Protein AF-A0A8T4KCG0-F1 (afdb_monomer_lite)

Foldseek 3Di:
DAKKAFPVDRVQIAGCPPRNAPDPQAGPPPRGGIDDDPCNPPVNVVVVVVVVVVVCPVVVVCVVVVNDDDFDPPDDPVVRVVVVVVVVVVVLVVCCVPPVDHSVVVVVVVVVVVVD

pLDDT: mean 88.38, std 8.53, range [57.12, 98.12]

Sequence (116 aa):
MGRLTCKLDSSHTFHPKTNPPEVEGKCNHDSGELYVRKDDDPKVVERRLNEYNAALPVVDFYAKQGRLLTVNGVAGIPDISTVLAYQVGFVLAEVERLHGRDPALIMDKMVQFYKS

Structure (mmCIF, N/CA/C/O backbone):
data_AF-A0A8T4KCG0-F1
#
_entry.id   AF-A0A8T4KCG0-F1
#
loop_
_atom_site.group_PDB
_atom_site.id
_atom_site.type_symbol
_atom_site.label_atom_id
_atom_site.label_alt_id
_atom_site.label_comp_id
_atom_site.label_asym_id
_atom_site.label_entity_id
_atom_site.label_seq_id
_atom_site.pdbx_PDB_ins_code
_atom_site.Cartn_x
_atom_site.Cartn_y
_atom_site.Cartn_z
_atom_site.occupancy
_atom_site.B_iso_or_equiv
_atom_site.auth_seq_id
_atom_site.auth_comp_id
_atom_site.auth_asym_id
_atom_site.auth_atom_id
_atom_site.pdbx_PDB_model_num
ATOM 1 N N . MET A 1 1 ? 2.507 -6.499 -15.509 1.00 64.75 1 MET A N 1
ATOM 2 C CA . MET A 1 1 ? 3.783 -5.803 -15.240 1.00 64.75 1 MET A CA 1
ATOM 3 C C . MET A 1 1 ? 3.598 -4.977 -13.983 1.00 64.75 1 MET A C 1
ATOM 5 O O . MET A 1 1 ? 2.590 -4.287 -13.910 1.00 64.75 1 MET A O 1
ATOM 9 N N . GLY A 1 2 ? 4.486 -5.145 -13.001 1.00 81.69 2 GLY A N 1
ATOM 10 C CA . GLY A 1 2 ? 4.398 -4.528 -11.674 1.00 81.69 2 GLY A CA 1
ATOM 11 C C . GLY A 1 2 ? 5.482 -3.473 -11.453 1.00 81.69 2 GLY A C 1
ATOM 12 O O . GLY A 1 2 ? 5.814 -2.720 -12.367 1.00 81.69 2 GLY A O 1
ATOM 13 N N . ARG A 1 3 ? 6.030 -3.421 -10.238 1.00 93.06 3 ARG A N 1
ATOM 14 C CA . ARG A 1 3 ? 7.090 -2.486 -9.849 1.00 93.06 3 ARG A CA 1
ATOM 15 C C . ARG A 1 3 ? 8.422 -2.821 -10.534 1.00 93.06 3 ARG A C 1
ATOM 17 O O . ARG A 1 3 ? 8.843 -3.974 -10.575 1.00 93.06 3 ARG A O 1
ATOM 24 N N . LEU A 1 4 ? 9.098 -1.783 -11.010 1.00 95.44 4 LEU A N 1
ATOM 25 C CA . LEU A 1 4 ? 10.506 -1.796 -11.394 1.00 95.44 4 LEU A CA 1
ATOM 26 C C . LEU A 1 4 ? 11.333 -1.203 -10.248 1.00 95.44 4 LEU A C 1
ATOM 28 O O . LEU A 1 4 ? 10.907 -0.246 -9.601 1.00 95.44 4 LEU A O 1
ATOM 32 N N . THR A 1 5 ? 12.509 -1.758 -9.987 1.00 96.62 5 THR A N 1
ATOM 33 C CA . THR A 1 5 ? 13.418 -1.331 -8.914 1.00 96.62 5 THR A CA 1
ATOM 34 C C . THR A 1 5 ? 14.804 -1.083 -9.497 1.00 96.62 5 THR A C 1
ATOM 36 O O . THR A 1 5 ? 15.256 -1.863 -10.335 1.00 96.62 5 THR A O 1
ATOM 39 N N . CYS A 1 6 ? 15.478 -0.009 -9.082 1.00 97.81 6 CYS A N 1
ATOM 40 C CA . CYS A 1 6 ? 16.865 0.223 -9.483 1.0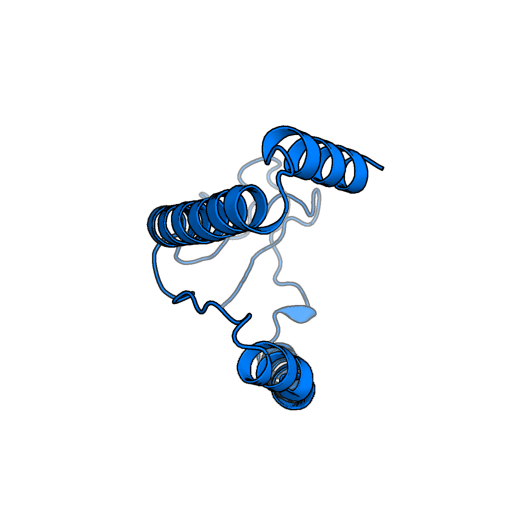0 97.81 6 CYS A CA 1
ATOM 41 C C . CYS A 1 6 ? 17.812 -0.768 -8.790 1.00 97.81 6 CYS A C 1
ATOM 43 O O . CYS A 1 6 ? 17.658 -1.081 -7.608 1.00 97.81 6 CYS A O 1
ATOM 45 N N . LYS A 1 7 ? 18.802 -1.282 -9.532 1.00 97.19 7 LYS A N 1
ATOM 46 C CA . LYS A 1 7 ? 19.852 -2.151 -8.977 1.00 97.19 7 LYS A CA 1
ATOM 47 C C . LYS A 1 7 ? 20.842 -1.418 -8.068 1.00 97.19 7 LYS A C 1
ATOM 49 O O . LYS A 1 7 ? 21.443 -2.074 -7.225 1.00 97.19 7 LYS A O 1
ATOM 54 N N . LEU A 1 8 ? 21.040 -0.112 -8.260 1.00 97.50 8 LEU A N 1
ATOM 55 C CA . LEU A 1 8 ? 22.002 0.682 -7.485 1.00 97.50 8 LEU A CA 1
ATOM 56 C C . LEU A 1 8 ? 21.395 1.192 -6.175 1.00 97.50 8 LEU A C 1
ATOM 58 O O . LEU A 1 8 ? 22.047 1.116 -5.138 1.00 97.50 8 LEU A O 1
ATOM 62 N N . ASP A 1 9 ? 20.137 1.634 -6.213 1.00 97.19 9 ASP A N 1
ATOM 63 C CA . ASP A 1 9 ? 19.390 2.065 -5.033 1.00 97.19 9 ASP A CA 1
ATOM 64 C C . ASP A 1 9 ? 17.953 1.528 -5.067 1.00 97.19 9 ASP A C 1
ATOM 66 O O . ASP A 1 9 ? 17.116 1.932 -5.875 1.00 97.19 9 ASP A O 1
ATOM 70 N N . SER A 1 10 ? 17.644 0.610 -4.151 1.00 94.81 10 SER A N 1
ATOM 71 C CA . SER A 1 10 ? 16.328 -0.035 -4.086 1.00 94.81 10 SER A CA 1
ATOM 72 C C . SER A 1 10 ? 15.173 0.890 -3.677 1.00 94.81 10 SER A C 1
ATOM 74 O O . SER A 1 10 ? 14.013 0.486 -3.802 1.00 94.81 10 SER A O 1
ATOM 76 N N . SER A 1 11 ? 15.462 2.106 -3.198 1.00 95.38 11 SER A N 1
ATOM 77 C CA . SER A 1 11 ? 14.447 3.124 -2.909 1.00 95.38 11 SER A CA 1
ATOM 78 C C . SER A 1 11 ? 13.881 3.754 -4.188 1.00 95.38 11 SER A C 1
ATOM 80 O O . SER A 1 11 ? 12.714 4.154 -4.216 1.00 95.38 11 SER A O 1
ATOM 82 N N . HIS A 1 12 ? 14.653 3.759 -5.281 1.00 96.69 12 HIS A N 1
ATOM 83 C CA . HIS A 1 12 ? 14.198 4.216 -6.589 1.00 96.69 12 HIS A CA 1
ATOM 84 C C . HIS A 1 12 ? 13.305 3.149 -7.232 1.00 96.69 12 HIS A C 1
ATOM 86 O O . HIS A 1 12 ? 13.767 2.090 -7.677 1.00 96.69 12 HIS A O 1
ATOM 92 N N . THR A 1 13 ? 12.002 3.431 -7.291 1.00 96.12 13 THR A N 1
ATOM 93 C CA . THR A 1 13 ? 11.004 2.512 -7.842 1.00 96.12 13 THR A CA 1
ATOM 94 C C . THR A 1 13 ? 10.118 3.188 -8.878 1.00 96.12 13 THR A C 1
ATOM 96 O O . THR A 1 13 ? 9.771 4.361 -8.771 1.00 96.12 13 THR A O 1
ATOM 99 N N . PHE A 1 14 ? 9.743 2.415 -9.891 1.00 95.62 14 PHE A N 1
ATOM 100 C CA . PHE A 1 14 ? 8.970 2.880 -11.037 1.00 95.62 14 PHE A CA 1
ATOM 101 C C . PHE A 1 14 ? 7.822 1.912 -11.307 1.00 95.62 14 PHE A C 1
ATOM 103 O O . PHE A 1 14 ? 7.851 0.748 -10.898 1.00 95.62 14 PHE A O 1
ATOM 110 N N . HIS A 1 15 ? 6.806 2.380 -12.022 1.00 93.00 15 HIS A N 1
ATOM 111 C CA . HIS A 1 15 ? 5.719 1.541 -12.505 1.00 93.00 15 HIS A CA 1
ATOM 112 C C . HIS A 1 15 ? 5.467 1.847 -13.984 1.00 93.00 15 HIS A C 1
ATOM 114 O O . HIS A 1 15 ? 5.176 2.999 -14.301 1.00 93.00 15 HIS A O 1
ATOM 120 N N . PRO A 1 16 ? 5.483 0.851 -14.891 1.00 91.06 16 PRO A N 1
ATOM 121 C CA . PRO A 1 16 ? 5.441 1.087 -16.338 1.00 91.06 16 PRO A CA 1
ATOM 122 C C . PRO A 1 16 ? 4.268 1.932 -16.852 1.00 91.06 16 PRO A C 1
ATOM 124 O O . PRO A 1 16 ? 4.346 2.461 -17.952 1.00 91.06 16 PRO A O 1
ATOM 127 N N . LYS A 1 17 ? 3.167 2.038 -16.093 1.00 89.75 17 LYS A N 1
ATOM 128 C CA . LYS A 1 17 ? 1.980 2.815 -16.490 1.00 89.75 17 LYS A CA 1
ATOM 129 C C . LYS A 1 17 ? 1.777 4.112 -15.713 1.00 89.75 17 LYS A C 1
ATOM 131 O O . LYS A 1 17 ? 1.266 5.069 -16.272 1.00 89.75 17 LYS A O 1
ATOM 136 N N . THR A 1 18 ? 2.084 4.116 -14.419 1.00 89.00 18 THR A N 1
ATOM 137 C CA . THR A 1 18 ? 1.692 5.211 -13.508 1.00 89.00 18 THR A CA 1
ATOM 138 C C . THR A 1 18 ? 2.875 6.055 -13.058 1.00 89.00 18 THR A C 1
ATOM 140 O O . THR A 1 18 ? 2.673 7.172 -12.603 1.00 89.00 18 THR A O 1
ATOM 143 N N . ASN A 1 19 ? 4.093 5.529 -13.182 1.00 92.06 19 ASN A N 1
ATOM 144 C CA . ASN A 1 19 ? 5.338 6.238 -12.918 1.00 92.06 19 ASN A CA 1
ATOM 145 C C . ASN A 1 19 ? 6.454 5.628 -13.791 1.00 92.06 19 ASN A C 1
ATOM 147 O O . ASN A 1 19 ? 7.316 4.921 -13.259 1.00 92.06 19 ASN A O 1
ATOM 151 N N . PRO A 1 20 ? 6.362 5.736 -15.131 1.00 95.12 20 PRO A N 1
ATOM 152 C CA . PRO A 1 20 ? 7.329 5.112 -16.027 1.00 95.12 20 PRO A CA 1
ATOM 153 C C . PRO A 1 20 ? 8.704 5.793 -15.916 1.00 95.12 20 PRO A C 1
ATOM 155 O O . PRO A 1 20 ? 8.767 6.991 -15.639 1.00 95.12 20 PRO A O 1
ATOM 158 N N . PRO A 1 21 ? 9.808 5.060 -16.147 1.00 96.62 21 PRO A N 1
ATOM 159 C CA . PRO A 1 21 ? 11.106 5.699 -16.321 1.00 96.62 21 PRO A CA 1
ATOM 160 C C . PRO A 1 21 ? 11.115 6.551 -17.599 1.00 96.62 21 PRO A C 1
ATOM 162 O O . PRO A 1 21 ? 10.388 6.262 -18.550 1.00 96.62 21 PRO A O 1
ATOM 165 N N . GLU A 1 22 ? 11.960 7.579 -17.634 1.00 97.00 22 GLU A N 1
ATOM 166 C CA . GLU A 1 22 ? 12.131 8.435 -18.818 1.00 97.00 22 GLU A CA 1
ATOM 167 C C . GLU A 1 22 ? 12.811 7.678 -19.963 1.00 97.00 22 GLU A C 1
ATOM 169 O O . GLU A 1 22 ? 12.474 7.863 -21.132 1.00 97.00 22 GLU A O 1
ATOM 174 N N . VAL A 1 23 ? 13.746 6.790 -19.615 1.00 96.75 23 VAL A N 1
ATOM 175 C CA . VAL A 1 23 ? 14.442 5.904 -20.547 1.00 96.75 23 VAL A CA 1
ATOM 176 C C . VAL A 1 23 ? 14.166 4.459 -20.152 1.00 96.75 23 VAL A C 1
ATOM 178 O O . VAL A 1 23 ? 14.349 4.065 -18.998 1.00 96.75 23 VAL A O 1
ATOM 181 N N . GLU A 1 24 ? 13.731 3.647 -21.115 1.00 95.06 24 GLU A N 1
ATOM 182 C CA . GLU A 1 24 ? 13.388 2.248 -20.868 1.00 95.06 24 GLU A CA 1
ATOM 183 C C . GLU A 1 24 ? 14.560 1.487 -20.224 1.00 95.06 24 GLU A C 1
ATOM 185 O O . GLU A 1 24 ? 15.699 1.522 -20.691 1.00 95.06 24 GLU A O 1
ATOM 190 N N . GLY A 1 25 ? 14.276 0.815 -19.105 1.00 95.50 25 GLY A N 1
ATOM 191 C CA . GLY A 1 25 ? 15.264 0.031 -18.363 1.00 95.50 25 GLY A CA 1
ATOM 192 C C . GLY A 1 25 ? 16.285 0.844 -17.556 1.00 95.50 25 GLY A C 1
ATOM 193 O O . GLY A 1 25 ? 17.198 0.239 -16.988 1.00 95.50 25 GLY A O 1
ATOM 194 N N . LYS A 1 26 ? 16.152 2.175 -17.469 1.00 97.75 26 LYS A N 1
ATOM 195 C CA . LYS A 1 26 ? 17.105 3.056 -16.776 1.00 97.75 26 LYS A CA 1
ATOM 196 C C . LYS A 1 26 ? 16.452 3.858 -15.660 1.00 97.75 26 LYS A C 1
ATOM 198 O O . LYS A 1 26 ? 15.375 4.418 -15.822 1.00 97.75 26 LYS A 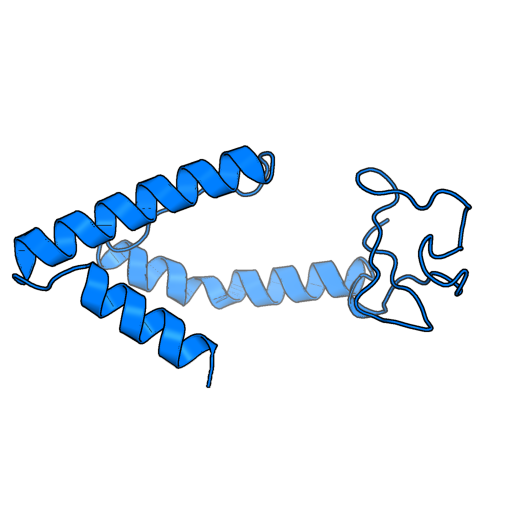O 1
ATOM 203 N N . CYS A 1 27 ? 17.121 3.911 -14.513 1.00 97.75 27 CYS A N 1
ATOM 204 C CA . CYS A 1 27 ? 16.710 4.753 -13.402 1.00 97.75 27 CYS A CA 1
ATOM 205 C C . CYS A 1 27 ? 16.932 6.233 -13.738 1.00 97.75 27 CYS A C 1
ATOM 207 O O . CYS A 1 27 ? 18.034 6.621 -14.124 1.00 97.75 27 CYS A O 1
ATOM 209 N N . ASN A 1 28 ? 15.915 7.064 -13.506 1.00 98.00 28 ASN A N 1
ATOM 210 C CA . ASN A 1 28 ? 15.992 8.509 -13.740 1.00 98.00 28 ASN A CA 1
ATOM 211 C C . ASN A 1 28 ? 16.983 9.229 -12.797 1.00 98.00 28 ASN A C 1
ATOM 213 O O . ASN A 1 28 ? 17.373 10.356 -13.077 1.00 98.00 28 ASN A O 1
ATOM 217 N N . HIS A 1 29 ? 17.388 8.605 -11.683 1.00 97.38 29 HIS A N 1
ATOM 218 C CA . HIS A 1 29 ? 18.252 9.228 -10.670 1.00 97.38 29 HIS A CA 1
ATOM 219 C C . HIS A 1 29 ? 19.740 8.916 -10.863 1.00 97.38 29 HIS A C 1
ATOM 221 O O . HIS A 1 29 ? 20.585 9.789 -10.691 1.00 97.38 29 HIS A O 1
ATOM 227 N N . ASP A 1 30 ? 20.064 7.666 -11.197 1.00 97.25 30 ASP A N 1
ATOM 228 C CA . ASP A 1 30 ? 21.439 7.148 -11.184 1.00 97.25 30 ASP A CA 1
ATOM 229 C C . ASP A 1 30 ? 21.822 6.410 -12.483 1.00 97.25 30 ASP A C 1
ATOM 231 O O . ASP A 1 30 ? 22.932 5.895 -12.604 1.00 97.25 30 ASP A O 1
ATOM 235 N N . SER A 1 31 ? 20.920 6.359 -13.476 1.00 97.00 31 SER A N 1
ATOM 236 C CA . SER A 1 31 ? 21.086 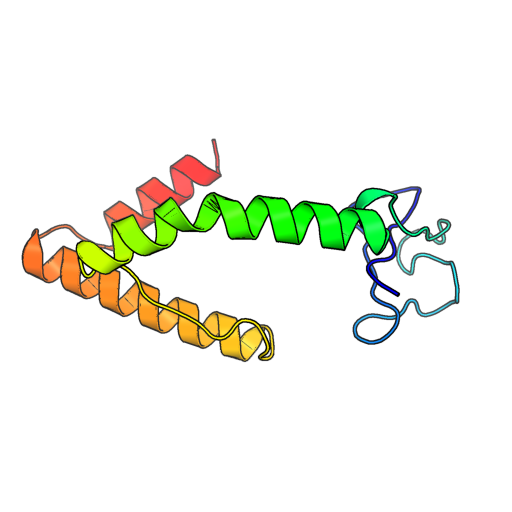5.610 -14.737 1.00 97.00 31 SER A CA 1
ATOM 237 C C . SER A 1 31 ? 21.341 4.101 -14.568 1.00 97.00 31 SER A C 1
ATOM 239 O O . SER A 1 31 ? 21.684 3.406 -15.535 1.00 97.00 31 SER A O 1
ATOM 241 N N . GLY A 1 32 ? 21.150 3.573 -13.359 1.00 97.25 32 GLY A N 1
ATOM 242 C CA . GLY A 1 32 ? 21.225 2.161 -13.035 1.00 97.25 32 GLY A CA 1
ATOM 243 C C . GLY A 1 32 ? 20.166 1.349 -13.771 1.00 97.25 32 GLY A C 1
ATOM 244 O O . GLY A 1 32 ? 19.136 1.861 -14.215 1.00 97.25 32 GLY A O 1
ATOM 245 N N . GLU A 1 33 ? 20.437 0.056 -13.932 1.00 98.12 33 GLU A N 1
ATOM 246 C CA . GLU A 1 33 ? 19.500 -0.869 -14.567 1.00 98.12 33 GLU A CA 1
ATOM 247 C C . GLU A 1 33 ? 18.264 -1.074 -13.683 1.00 98.12 33 GLU A C 1
ATOM 249 O O . GLU A 1 33 ? 18.376 -1.307 -12.474 1.00 98.12 33 GLU A O 1
ATOM 254 N N . LEU A 1 34 ? 17.086 -1.017 -14.303 1.00 97.50 34 LEU A N 1
ATOM 255 C CA . LEU A 1 34 ? 15.823 -1.355 -13.662 1.00 97.50 34 LEU A CA 1
ATOM 256 C C . LEU A 1 34 ? 15.500 -2.837 -13.851 1.00 97.50 34 LEU A C 1
ATOM 258 O O . LEU A 1 34 ? 15.615 -3.375 -14.949 1.00 97.50 34 LEU A O 1
ATOM 262 N N . TYR A 1 35 ? 15.035 -3.485 -12.787 1.00 94.94 35 TYR A N 1
ATOM 263 C CA . TYR A 1 35 ? 14.608 -4.883 -12.819 1.00 94.94 35 TYR A CA 1
ATOM 264 C C . TYR A 1 35 ? 13.284 -5.079 -12.074 1.00 94.94 35 TYR A C 1
ATOM 266 O O . TYR A 1 35 ? 12.910 -4.279 -11.216 1.00 94.94 35 TYR A O 1
ATOM 274 N N . VAL A 1 36 ? 12.570 -6.159 -12.397 1.00 92.06 36 VAL A N 1
ATOM 275 C CA . VAL A 1 36 ? 11.394 -6.604 -11.635 1.00 92.06 36 VAL A CA 1
ATOM 276 C C . VAL A 1 36 ? 11.871 -7.523 -10.518 1.00 92.06 36 VAL A C 1
ATOM 278 O O . VAL A 1 36 ? 12.616 -8.475 -10.766 1.00 92.06 36 VAL A O 1
ATOM 281 N N . ARG A 1 37 ? 11.454 -7.256 -9.281 1.00 90.38 37 ARG A N 1
ATOM 282 C CA . ARG A 1 37 ? 11.826 -8.108 -8.150 1.00 90.38 37 ARG A CA 1
ATOM 283 C C . ARG A 1 37 ? 11.084 -9.443 -8.201 1.00 90.38 37 ARG A C 1
ATOM 285 O O . ARG A 1 37 ? 9.956 -9.534 -8.675 1.00 90.38 37 ARG A O 1
ATOM 292 N N . LYS A 1 38 ? 11.701 -10.491 -7.648 1.00 89.00 38 LYS A N 1
ATOM 293 C CA . LYS A 1 38 ? 11.133 -11.851 -7.627 1.00 89.00 38 LYS A CA 1
ATOM 294 C C . LYS A 1 38 ? 9.778 -11.931 -6.907 1.00 89.00 38 LYS A C 1
ATOM 296 O O . LYS A 1 38 ? 8.959 -12.774 -7.254 1.00 89.00 38 LYS A O 1
ATOM 301 N N . ASP A 1 39 ? 9.547 -11.090 -5.900 1.00 86.75 39 ASP A N 1
ATOM 302 C CA . ASP A 1 39 ? 8.284 -11.033 -5.154 1.00 86.75 39 ASP A CA 1
ATOM 303 C C . ASP A 1 39 ? 7.128 -10.386 -5.929 1.00 86.75 39 ASP A C 1
ATOM 305 O O . ASP A 1 39 ? 5.979 -10.552 -5.523 1.00 86.75 39 ASP A O 1
ATOM 309 N N . ASP A 1 40 ? 7.423 -9.723 -7.050 1.00 87.19 40 ASP A N 1
ATOM 310 C CA . ASP A 1 40 ? 6.445 -9.126 -7.963 1.00 87.19 40 ASP A CA 1
ATOM 311 C C . ASP A 1 40 ? 6.056 -10.089 -9.120 1.00 87.19 40 ASP A C 1
ATOM 313 O O . ASP A 1 40 ? 5.319 -9.706 -10.034 1.00 87.19 40 ASP A O 1
ATOM 317 N N . ASP A 1 41 ? 6.524 -11.349 -9.097 1.00 87.31 41 ASP A N 1
ATOM 318 C CA . ASP A 1 41 ? 6.089 -12.405 -10.026 1.00 87.31 41 ASP A CA 1
ATOM 319 C C . ASP A 1 41 ? 4.602 -12.752 -9.800 1.00 87.31 41 ASP A C 1
ATOM 321 O O . ASP A 1 41 ? 4.206 -12.985 -8.653 1.00 87.31 41 ASP A O 1
ATOM 325 N N . PRO A 1 42 ? 3.767 -12.856 -10.854 1.00 87.94 42 PRO A N 1
ATOM 326 C CA . PRO A 1 42 ? 2.333 -13.113 -10.712 1.00 87.94 42 PRO A CA 1
ATOM 327 C C . PRO A 1 42 ? 1.979 -14.338 -9.861 1.00 87.94 42 PRO A C 1
ATOM 329 O O . PRO A 1 42 ? 1.040 -14.268 -9.071 1.00 87.94 42 PRO A O 1
ATOM 332 N N . LYS A 1 43 ? 2.742 -15.436 -9.960 1.00 90.00 43 LYS A N 1
ATOM 333 C CA . LYS A 1 43 ? 2.499 -16.648 -9.158 1.00 90.00 43 LY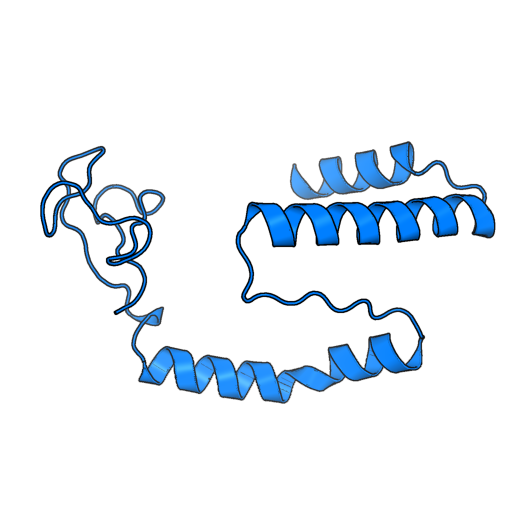S A CA 1
ATOM 334 C C . LYS A 1 43 ? 2.822 -16.413 -7.686 1.00 90.00 43 LYS A C 1
ATOM 336 O O . LYS A 1 43 ? 2.168 -16.968 -6.804 1.00 90.00 43 LYS A O 1
ATOM 341 N N . VAL A 1 44 ? 3.844 -15.601 -7.407 1.00 89.88 44 VAL A N 1
ATOM 342 C CA . VAL A 1 44 ? 4.203 -15.218 -6.036 1.00 89.88 44 VAL A CA 1
ATOM 343 C C . VAL A 1 44 ? 3.153 -14.273 -5.458 1.00 89.88 44 VAL A C 1
ATOM 345 O O . VAL A 1 44 ? 2.750 -14.463 -4.311 1.00 89.88 44 VAL A O 1
ATOM 348 N N . VAL A 1 45 ? 2.671 -13.310 -6.246 1.00 90.00 45 VAL A N 1
ATOM 349 C CA . VAL A 1 45 ? 1.584 -12.400 -5.857 1.00 90.00 45 VAL A CA 1
ATOM 350 C C . VAL A 1 45 ? 0.310 -13.182 -5.542 1.00 90.00 45 VAL A C 1
ATOM 352 O O . VAL A 1 45 ? -0.256 -13.002 -4.469 1.00 90.00 45 VAL A O 1
ATOM 355 N N . GLU A 1 46 ? -0.102 -14.098 -6.418 1.00 91.62 46 GLU A N 1
ATOM 356 C CA . GLU A 1 46 ? -1.283 -14.944 -6.212 1.00 91.62 46 GLU A CA 1
ATOM 357 C C . GLU A 1 46 ? -1.173 -15.778 -4.930 1.00 91.62 46 GLU A C 1
ATOM 359 O O . GLU A 1 46 ? -2.082 -15.767 -4.100 1.00 91.62 46 GLU A O 1
ATOM 364 N N . ARG A 1 47 ? -0.027 -16.439 -4.708 1.00 92.19 47 ARG A N 1
ATOM 365 C CA . ARG A 1 47 ? 0.206 -17.199 -3.472 1.00 92.19 47 ARG A CA 1
ATOM 366 C C . ARG A 1 47 ? 0.084 -16.311 -2.231 1.00 92.19 47 ARG A C 1
ATOM 368 O O . ARG A 1 47 ? -0.597 -16.692 -1.285 1.00 92.19 47 ARG A O 1
ATOM 375 N N . ARG A 1 48 ? 0.700 -15.122 -2.243 1.00 91.19 48 ARG A N 1
ATOM 376 C CA . ARG A 1 48 ? 0.632 -14.173 -1.118 1.00 91.19 48 ARG A CA 1
ATOM 377 C C . ARG A 1 48 ? -0.786 -13.654 -0.880 1.00 91.19 48 ARG A C 1
ATOM 379 O O . ARG A 1 48 ? -1.158 -13.464 0.272 1.00 91.19 48 ARG A O 1
ATOM 386 N N . LEU A 1 49 ? -1.574 -13.437 -1.934 1.00 90.12 49 LEU A N 1
ATOM 387 C CA . LEU A 1 49 ? -2.981 -13.044 -1.809 1.00 90.12 49 LEU A CA 1
ATOM 388 C C . LEU A 1 49 ? -3.821 -14.159 -1.180 1.00 90.12 49 LEU A C 1
ATOM 390 O O . LEU A 1 49 ? -4.641 -13.879 -0.312 1.00 90.12 49 LEU A O 1
ATOM 394 N N . ASN A 1 50 ? -3.581 -15.417 -1.551 1.00 89.75 50 ASN A N 1
ATOM 395 C CA . ASN A 1 50 ? -4.258 -16.560 -0.937 1.00 89.75 50 ASN A CA 1
ATOM 396 C C . ASN A 1 50 ? -3.908 -16.698 0.554 1.00 89.75 50 ASN A C 1
ATOM 398 O O . ASN A 1 50 ? -4.802 -16.874 1.380 1.00 89.75 50 ASN A O 1
ATOM 402 N N . GLU A 1 51 ? -2.629 -16.552 0.912 1.00 88.06 51 GLU A N 1
ATOM 403 C CA . GLU A 1 51 ? -2.172 -16.534 2.311 1.00 88.06 51 GLU A CA 1
ATOM 404 C C . GLU A 1 51 ? -2.781 -15.358 3.098 1.00 88.06 51 GLU A C 1
ATOM 406 O O . GLU A 1 51 ? -3.260 -15.544 4.215 1.00 88.06 51 GLU A O 1
ATOM 411 N N . TYR A 1 52 ? -2.823 -14.159 2.508 1.00 84.62 52 TYR A N 1
ATOM 412 C CA . TYR A 1 52 ? -3.446 -12.979 3.116 1.00 84.62 52 TYR A CA 1
ATOM 413 C C . TYR A 1 52 ? -4.955 -13.162 3.332 1.00 84.62 52 TYR A C 1
ATOM 415 O O . TYR A 1 52 ? -5.463 -12.850 4.407 1.00 84.62 52 TYR A O 1
ATOM 423 N N . ASN A 1 53 ? -5.672 -13.719 2.352 1.00 82.75 53 ASN A N 1
ATOM 424 C CA . ASN A 1 53 ? -7.107 -13.988 2.466 1.00 82.75 53 ASN A CA 1
ATOM 425 C C . ASN A 1 53 ? -7.414 -15.031 3.552 1.00 82.75 53 ASN A C 1
ATOM 427 O O . ASN A 1 53 ? -8.438 -14.941 4.225 1.00 82.75 53 ASN A O 1
ATOM 431 N N . ALA A 1 54 ? -6.513 -15.986 3.789 1.00 73.94 54 ALA A N 1
ATOM 432 C CA . ALA A 1 54 ? -6.627 -16.904 4.921 1.00 73.94 54 ALA A CA 1
ATOM 433 C C . ALA A 1 54 ? -6.426 -16.204 6.287 1.00 73.94 54 ALA A C 1
ATOM 435 O O . ALA A 1 54 ? -6.895 -16.710 7.306 1.00 73.94 54 ALA A O 1
ATOM 436 N N . ALA A 1 55 ? -5.784 -15.028 6.316 1.00 61.66 55 ALA A N 1
ATOM 437 C CA . ALA A 1 55 ? -5.559 -14.196 7.504 1.00 61.66 55 ALA A CA 1
ATOM 438 C C . ALA A 1 55 ? -6.694 -13.185 7.805 1.00 61.66 55 ALA A C 1
ATOM 440 O O . ALA A 1 55 ? -6.591 -12.397 8.752 1.00 61.66 55 ALA A O 1
ATOM 441 N N . LEU A 1 56 ? -7.831 -13.272 7.102 1.00 67.25 56 LEU A N 1
ATOM 442 C CA . LEU A 1 56 ? -9.052 -12.512 7.407 1.00 67.25 56 LEU A CA 1
ATOM 443 C C . LEU A 1 56 ? -9.679 -12.707 8.814 1.00 67.25 56 LEU A C 1
ATOM 445 O O . LEU A 1 56 ? -10.502 -11.860 9.169 1.00 67.25 56 LEU A O 1
ATOM 449 N N . PRO A 1 57 ? -9.307 -13.678 9.686 1.00 73.94 57 PRO A N 1
ATOM 450 C CA . PRO A 1 57 ? -9.847 -13.732 11.050 1.00 73.94 57 PRO A CA 1
ATOM 451 C C . PRO A 1 57 ? -9.655 -12.446 11.874 1.00 73.94 57 PRO A C 1
ATOM 453 O O . PRO A 1 57 ? -10.450 -12.167 12.772 1.00 73.94 57 PRO A O 1
ATOM 456 N N . VAL A 1 58 ? -8.634 -11.633 11.567 1.00 84.62 58 VAL A N 1
ATOM 457 C CA . VAL A 1 58 ? -8.408 -10.336 12.233 1.00 84.62 58 VAL A CA 1
ATOM 458 C C . VAL A 1 58 ? -9.458 -9.295 11.826 1.00 84.62 58 VAL A C 1
ATOM 460 O O . VAL A 1 58 ? -9.876 -8.486 12.655 1.00 84.62 58 VAL A O 1
ATOM 463 N N . VAL A 1 59 ? -9.928 -9.332 10.575 1.00 87.38 59 VAL A N 1
ATOM 464 C CA . VAL A 1 59 ? -10.981 -8.429 10.081 1.00 87.38 59 VAL A CA 1
ATOM 465 C C . VAL A 1 59 ? -12.285 -8.706 10.824 1.00 87.38 59 VAL A C 1
ATOM 467 O O . VAL A 1 59 ? -12.872 -7.786 11.396 1.00 87.38 59 VAL A O 1
ATOM 470 N N . ASP A 1 60 ? -12.678 -9.978 10.912 1.00 88.56 60 ASP A N 1
ATOM 471 C CA . ASP A 1 60 ? -13.878 -10.400 11.642 1.00 88.56 60 ASP A CA 1
ATOM 472 C C . ASP A 1 60 ? -13.806 -10.051 13.134 1.00 88.56 60 ASP A C 1
ATOM 474 O O . ASP A 1 60 ? -14.813 -9.670 13.737 1.00 88.56 60 ASP A O 1
ATOM 478 N N . PHE A 1 61 ? -12.621 -10.162 13.742 1.00 90.69 61 PHE A N 1
ATOM 479 C CA . PHE A 1 61 ? -12.401 -9.793 15.140 1.00 90.69 61 PHE A CA 1
ATOM 480 C C . PHE A 1 61 ? -12.722 -8.314 15.400 1.00 90.69 61 PHE A C 1
ATOM 482 O O . PHE A 1 61 ? -13.482 -8.009 16.323 1.00 90.69 61 PHE A O 1
ATOM 489 N N . TYR A 1 62 ? -12.204 -7.395 14.577 1.00 91.69 62 TYR A N 1
ATOM 490 C CA . TYR A 1 62 ? -12.483 -5.962 14.730 1.00 91.69 62 TYR A CA 1
ATOM 491 C C . TYR A 1 62 ? -13.902 -5.580 14.288 1.00 91.69 62 TYR A C 1
ATOM 493 O O . TYR A 1 62 ? -14.511 -4.704 14.908 1.00 91.69 62 TYR A O 1
ATOM 501 N N . ALA A 1 63 ? -14.462 -6.260 13.282 1.00 91.00 63 ALA A N 1
ATOM 502 C CA . ALA A 1 63 ? -15.843 -6.056 12.845 1.00 91.00 63 ALA A CA 1
ATOM 503 C C . ALA A 1 63 ? -16.845 -6.368 13.967 1.00 91.00 63 ALA A C 1
ATOM 505 O O . ALA A 1 63 ? -17.702 -5.540 14.273 1.00 91.00 63 ALA A O 1
ATOM 506 N N . LYS A 1 64 ? -16.693 -7.512 14.653 1.00 93.62 64 LYS A N 1
ATOM 507 C CA . LYS A 1 64 ? -17.557 -7.913 15.784 1.00 93.62 64 LYS A CA 1
ATOM 508 C C . LYS A 1 64 ? -17.501 -6.946 16.968 1.00 93.62 64 LYS A C 1
ATOM 510 O O . LYS A 1 64 ? -18.454 -6.871 17.734 1.00 93.62 64 LYS A O 1
ATOM 515 N N . GLN A 1 65 ? -16.401 -6.210 17.121 1.00 94.06 65 GLN A N 1
ATOM 516 C CA . GLN A 1 65 ? -16.249 -5.179 18.152 1.00 94.06 65 GLN A CA 1
ATOM 517 C C . GLN A 1 65 ? -16.795 -3.807 17.726 1.00 94.06 65 GLN A C 1
ATOM 519 O O . GLN A 1 65 ? -16.731 -2.871 18.519 1.00 94.06 65 GLN A O 1
ATOM 524 N N . GLY A 1 66 ? -17.271 -3.656 16.484 1.00 91.94 66 GLY A N 1
ATOM 525 C CA . GLY A 1 66 ? -17.661 -2.359 15.926 1.00 91.94 66 GLY A CA 1
ATOM 526 C C . GLY A 1 66 ? -16.480 -1.400 15.729 1.00 91.94 66 GLY A C 1
ATOM 527 O O . GLY A 1 66 ? -16.670 -0.190 15.730 1.00 91.94 66 GLY A O 1
ATOM 528 N N . ARG A 1 67 ? -15.253 -1.927 15.601 1.00 90.19 67 ARG A N 1
ATOM 529 C CA . ARG A 1 67 ? -14.000 -1.150 15.504 1.00 90.19 67 ARG A CA 1
ATOM 530 C C . ARG A 1 67 ? -13.365 -1.180 14.113 1.00 90.19 67 ARG A C 1
ATOM 532 O O . ARG A 1 67 ? -12.237 -0.727 13.946 1.00 90.19 67 ARG A O 1
ATOM 539 N N . LEU A 1 68 ? -14.060 -1.740 13.127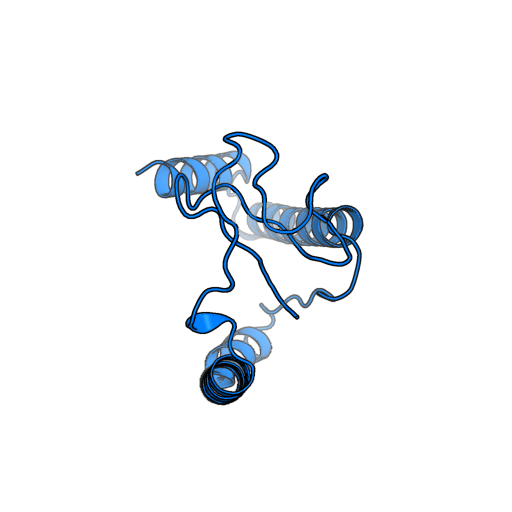 1.00 91.69 68 LEU A N 1
ATOM 540 C CA . LEU A 1 68 ? -13.588 -1.808 11.749 1.00 91.69 68 LEU A CA 1
ATOM 541 C C . LEU A 1 68 ? -14.133 -0.626 10.944 1.00 91.69 68 LEU A C 1
ATOM 543 O O . LEU A 1 68 ? -15.344 -0.481 10.797 1.00 91.69 68 LEU A O 1
ATOM 547 N N . LEU A 1 69 ? -13.228 0.170 10.376 1.00 92.31 69 LEU A N 1
ATOM 548 C CA . LEU A 1 69 ? -13.531 1.141 9.328 1.00 92.31 69 LEU A CA 1
ATOM 549 C C . LEU A 1 69 ? -12.906 0.650 8.018 1.00 92.31 69 LEU A C 1
ATOM 551 O O . LEU A 1 69 ? -11.764 0.192 8.006 1.00 92.31 69 LEU A O 1
ATOM 555 N N . THR A 1 70 ? -13.659 0.710 6.921 1.00 91.12 70 THR A N 1
ATOM 556 C CA . THR A 1 70 ? -13.209 0.247 5.600 1.00 91.12 70 THR A CA 1
ATOM 557 C C . THR A 1 70 ? -12.996 1.435 4.667 1.00 91.12 70 THR A C 1
ATOM 559 O O . THR A 1 70 ? -13.787 2.379 4.658 1.00 91.12 70 THR A O 1
ATOM 562 N N . VAL A 1 71 ? -11.932 1.377 3.864 1.00 91.56 71 VAL A N 1
ATOM 563 C CA . VAL A 1 71 ? -11.598 2.368 2.832 1.00 91.56 71 VAL A CA 1
ATOM 564 C C . VAL A 1 71 ? -11.409 1.647 1.502 1.00 91.56 71 VAL A C 1
ATOM 566 O O . VAL A 1 71 ? -10.812 0.573 1.454 1.00 91.56 71 VAL A O 1
ATOM 569 N N . ASN A 1 72 ? -11.911 2.231 0.414 1.00 90.50 72 ASN A N 1
ATOM 570 C CA . ASN A 1 72 ? -11.681 1.707 -0.929 1.00 90.50 72 ASN A CA 1
ATOM 571 C C . ASN A 1 72 ? -10.234 1.988 -1.374 1.00 90.50 72 ASN A C 1
ATOM 573 O O . ASN A 1 72 ? -9.869 3.138 -1.601 1.00 90.50 72 ASN A O 1
ATOM 577 N N . GLY A 1 73 ? -9.435 0.932 -1.538 1.00 89.88 73 GLY A N 1
ATOM 578 C CA . GLY A 1 73 ? -8.019 1.019 -1.912 1.00 89.88 73 GLY A CA 1
ATOM 579 C C . GLY A 1 73 ? -7.721 1.201 -3.407 1.00 89.88 73 GLY A C 1
ATOM 580 O O . GLY A 1 73 ? -6.554 1.163 -3.780 1.00 89.88 73 GLY A O 1
ATOM 581 N N . VAL A 1 74 ? -8.733 1.352 -4.271 1.00 90.75 74 VAL A N 1
ATOM 582 C CA . VAL A 1 74 ? -8.554 1.451 -5.740 1.00 90.75 74 VAL A CA 1
ATOM 583 C C . VAL A 1 74 ? -8.537 2.908 -6.243 1.00 90.75 74 VAL A C 1
ATOM 585 O O . VAL A 1 74 ? -8.231 3.157 -7.407 1.00 90.75 74 VAL A O 1
ATOM 588 N N . ALA A 1 75 ? -8.857 3.883 -5.388 1.00 88.44 75 ALA A N 1
ATOM 589 C CA . ALA A 1 75 ? -8.858 5.303 -5.749 1.00 88.44 75 ALA A CA 1
ATOM 590 C C . ALA A 1 75 ? -7.436 5.905 -5.835 1.00 88.44 75 ALA A C 1
ATOM 592 O O . ALA A 1 75 ? -6.437 5.244 -5.546 1.00 88.44 75 ALA A O 1
ATOM 593 N N . GLY A 1 76 ? -7.332 7.172 -6.251 1.00 89.00 76 GLY A N 1
ATOM 594 C CA . GLY A 1 76 ? -6.052 7.879 -6.273 1.00 89.00 76 GLY A CA 1
ATOM 595 C C . GLY A 1 76 ? -5.465 8.035 -4.868 1.00 89.00 76 GLY A C 1
ATOM 596 O O . GLY A 1 76 ? -6.202 8.140 -3.890 1.00 89.00 76 GLY A O 1
ATOM 597 N N . ILE A 1 77 ? -4.131 8.096 -4.758 1.00 89.69 77 ILE A N 1
ATOM 598 C CA . ILE A 1 77 ? -3.446 8.306 -3.468 1.00 89.69 77 ILE A CA 1
ATOM 599 C C . ILE A 1 77 ? -4.012 9.522 -2.710 1.00 89.69 77 ILE A C 1
ATOM 601 O O . ILE A 1 77 ? -4.281 9.362 -1.517 1.00 89.69 77 ILE A O 1
ATOM 605 N N . PRO A 1 78 ? -4.247 10.696 -3.341 1.00 92.00 78 PRO A N 1
ATOM 606 C CA . PRO A 1 78 ? -4.848 11.836 -2.649 1.00 92.00 78 PRO A CA 1
ATOM 607 C C . PRO A 1 78 ? -6.231 11.515 -2.073 1.00 92.00 78 PRO A C 1
ATOM 609 O O . PRO A 1 78 ? -6.465 11.767 -0.896 1.00 92.00 78 PRO A O 1
ATOM 612 N N . ASP A 1 79 ? -7.102 10.872 -2.856 1.00 92.56 79 ASP A N 1
ATOM 613 C CA . ASP A 1 79 ? -8.465 10.530 -2.434 1.00 92.56 79 ASP A CA 1
ATOM 614 C C . ASP A 1 79 ? -8.458 9.556 -1.248 1.00 92.56 79 ASP A C 1
ATOM 616 O O . ASP A 1 79 ? -9.145 9.769 -0.248 1.00 92.56 79 ASP A O 1
ATOM 620 N N . ILE A 1 80 ? -7.632 8.506 -1.326 1.00 94.50 80 ILE A N 1
ATOM 621 C CA . ILE A 1 80 ? -7.468 7.528 -0.242 1.00 94.50 80 ILE A CA 1
ATOM 622 C C . ILE A 1 80 ? -6.916 8.217 1.010 1.00 94.50 80 ILE A C 1
ATOM 624 O O . ILE A 1 80 ? -7.420 7.987 2.110 1.00 94.50 80 ILE A O 1
ATOM 628 N N . SER A 1 81 ? -5.912 9.084 0.852 1.00 93.94 81 SER A N 1
ATOM 629 C CA . SER A 1 81 ? -5.288 9.820 1.961 1.00 93.94 81 SER A CA 1
ATOM 630 C C . SER A 1 81 ? -6.291 10.724 2.668 1.00 93.94 81 SER A C 1
ATOM 632 O O . SER A 1 81 ? -6.332 10.758 3.897 1.00 93.94 81 SER A O 1
ATOM 634 N N . THR A 1 82 ? -7.144 11.408 1.906 1.00 95.25 82 THR A N 1
ATOM 635 C CA . THR A 1 82 ? -8.219 12.243 2.441 1.00 95.25 82 THR A CA 1
ATOM 636 C C . THR A 1 82 ? -9.214 11.412 3.248 1.00 95.25 82 THR A C 1
ATOM 638 O O . THR A 1 82 ? -9.510 11.764 4.390 1.00 95.25 82 THR A O 1
ATOM 641 N N . VAL A 1 83 ? -9.694 10.284 2.712 1.00 95.56 83 VAL A N 1
ATOM 642 C CA . VAL A 1 83 ? -10.636 9.410 3.435 1.00 95.56 83 VAL A CA 1
ATOM 643 C C . VAL A 1 83 ? -10.011 8.858 4.719 1.00 95.56 83 VAL A C 1
ATOM 645 O O . VAL A 1 83 ? -10.661 8.869 5.766 1.00 95.56 83 VAL A O 1
ATOM 648 N N . LEU A 1 84 ? -8.746 8.429 4.669 1.00 94.81 84 LEU A N 1
ATOM 649 C CA . LEU A 1 84 ? -8.016 7.963 5.849 1.00 94.81 84 LEU A CA 1
ATOM 650 C C . LEU A 1 84 ? -7.906 9.059 6.913 1.00 94.81 84 LEU A C 1
ATOM 652 O O . LEU A 1 84 ? -8.201 8.802 8.078 1.00 94.81 84 LEU A O 1
ATOM 656 N N . ALA A 1 85 ? -7.537 10.283 6.525 1.00 93.75 85 ALA A N 1
ATOM 657 C CA . ALA A 1 85 ? -7.425 11.407 7.451 1.00 93.75 85 ALA A CA 1
ATOM 658 C C . ALA A 1 85 ? -8.763 11.716 8.143 1.00 93.75 85 ALA A C 1
ATOM 660 O O . ALA A 1 85 ? -8.794 11.897 9.361 1.00 93.75 85 ALA A O 1
ATOM 661 N N . TYR A 1 86 ? -9.874 11.701 7.398 1.00 94.56 86 TYR A N 1
ATOM 662 C CA . TYR A 1 86 ? -11.211 11.876 7.972 1.00 94.56 86 TYR A CA 1
ATOM 663 C C . TYR A 1 86 ? -11.571 10.770 8.970 1.00 94.56 86 TYR A C 1
ATOM 665 O O . TYR A 1 86 ? -12.044 11.067 10.067 1.00 94.56 86 TYR A O 1
ATOM 673 N N . GLN A 1 87 ? -11.334 9.502 8.622 1.00 94.44 87 GLN A N 1
ATOM 674 C CA . GLN A 1 87 ? -11.637 8.373 9.506 1.00 94.44 87 GLN A CA 1
ATOM 675 C C . GLN A 1 87 ? -10.787 8.392 10.782 1.00 94.44 87 GLN A C 1
ATOM 677 O O . GLN A 1 87 ? -11.313 8.173 11.873 1.00 94.44 87 GLN A O 1
ATOM 682 N N . VAL A 1 88 ? -9.494 8.708 10.672 1.00 91.88 88 VAL A N 1
ATOM 683 C CA . VAL A 1 88 ? -8.606 8.860 11.834 1.00 91.88 88 VAL A CA 1
ATOM 684 C C . VAL A 1 88 ? -9.064 10.021 12.715 1.00 91.88 88 VAL A C 1
ATOM 686 O O . VAL A 1 88 ? -9.171 9.851 13.927 1.00 91.88 88 VAL A O 1
ATOM 689 N N . GLY A 1 89 ? -9.397 11.172 12.122 1.00 90.56 89 GLY A N 1
ATOM 690 C CA . GLY A 1 89 ? -9.913 12.328 12.858 1.00 90.56 89 GLY A CA 1
ATOM 691 C C . GLY A 1 89 ? -11.196 12.011 13.630 1.00 90.56 89 GLY A C 1
ATOM 692 O O . GLY A 1 89 ? -11.313 12.369 14.800 1.00 90.56 89 GLY A O 1
ATOM 693 N N . PHE A 1 90 ? -12.121 11.267 13.016 1.00 90.44 90 PHE A N 1
ATOM 694 C CA . PHE A 1 90 ? -13.335 10.791 13.682 1.00 90.44 90 PHE A CA 1
ATOM 695 C C . PHE A 1 90 ? -13.024 9.906 14.899 1.00 90.44 90 PHE A C 1
ATOM 697 O O . PHE A 1 90 ? -13.579 10.122 15.976 1.00 90.44 90 PHE A O 1
ATOM 704 N N . VAL A 1 91 ? -12.107 8.942 14.759 1.00 89.75 91 VAL A N 1
ATOM 705 C CA . VAL A 1 91 ? -11.704 8.059 15.868 1.00 89.75 91 VAL A CA 1
ATOM 706 C C . VAL A 1 91 ? -11.045 8.850 16.998 1.00 89.75 91 VAL A C 1
ATOM 708 O O . VAL A 1 91 ? -11.334 8.598 18.166 1.00 89.75 91 VAL A O 1
ATOM 711 N N . LEU A 1 92 ? -10.181 9.813 16.674 1.00 87.38 92 LEU A N 1
ATOM 712 C CA . LEU A 1 92 ? -9.516 10.655 17.668 1.00 87.38 92 LEU A CA 1
ATOM 713 C C . LEU A 1 92 ? -10.517 11.501 18.466 1.00 87.38 92 LEU A C 1
ATOM 715 O O . LEU A 1 92 ? -10.442 11.517 19.694 1.00 87.38 92 LEU A O 1
ATOM 719 N N . ALA A 1 93 ? -11.486 12.123 17.788 1.00 86.94 93 ALA A N 1
ATOM 720 C CA . ALA A 1 93 ? -12.551 12.880 18.444 1.00 86.94 93 ALA A CA 1
ATOM 721 C C . ALA A 1 93 ? -13.400 11.992 19.372 1.00 86.94 93 ALA A C 1
ATOM 723 O O . ALA A 1 93 ? -13.750 12.391 20.482 1.00 86.94 93 ALA A O 1
ATOM 724 N N . GLU A 1 94 ? -13.691 10.756 18.956 1.00 86.69 94 GLU A N 1
ATOM 725 C CA . GLU A 1 94 ? -14.435 9.806 19.785 1.00 86.69 94 GLU A CA 1
ATOM 726 C C . GLU A 1 94 ? -13.628 9.336 21.008 1.00 86.69 94 GLU A C 1
ATOM 728 O O . GLU A 1 94 ? -14.181 9.194 22.100 1.00 86.69 94 GLU A O 1
ATOM 733 N N . VAL A 1 95 ? -12.311 9.141 20.868 1.00 84.38 95 VAL A N 1
ATOM 734 C CA . VAL A 1 95 ? -11.425 8.794 21.993 1.00 84.38 95 VAL A CA 1
ATOM 735 C C . VAL A 1 95 ? -11.349 9.926 23.014 1.00 84.38 95 VAL A C 1
ATOM 737 O O . VAL A 1 95 ? -11.392 9.652 24.218 1.00 84.38 95 VAL A O 1
ATOM 740 N N . GLU A 1 96 ? -11.264 11.174 22.559 1.00 85.44 96 GLU A N 1
ATOM 741 C CA . GLU A 1 96 ? -11.318 12.345 2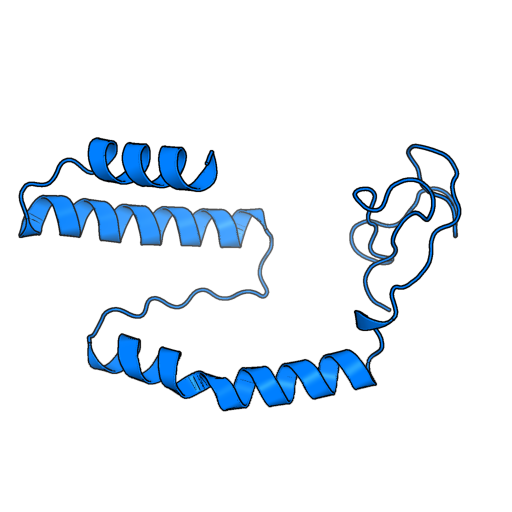3.433 1.00 85.44 96 GLU A CA 1
ATOM 742 C C . GLU A 1 96 ? -12.650 12.395 24.185 1.00 85.44 96 GLU A C 1
ATOM 744 O O . GLU A 1 96 ? -12.667 12.465 25.415 1.00 85.44 96 GLU A O 1
ATOM 749 N N . ARG A 1 97 ? -13.766 12.236 23.463 1.00 84.75 97 ARG A N 1
ATOM 750 C CA . ARG A 1 97 ? -15.118 12.253 24.034 1.00 84.75 97 ARG A CA 1
ATOM 751 C C . ARG A 1 97 ? -15.346 11.148 25.070 1.00 84.75 97 ARG A C 1
ATOM 753 O O . ARG A 1 97 ? -15.953 11.403 26.107 1.00 84.75 97 ARG A O 1
ATOM 760 N N . LEU A 1 98 ? -14.909 9.918 24.791 1.00 81.56 98 LEU A N 1
ATOM 761 C CA . LEU A 1 98 ? -15.158 8.752 25.651 1.00 81.56 98 LEU A CA 1
ATOM 762 C C . LEU A 1 98 ? -14.197 8.640 26.834 1.00 81.56 98 LEU A C 1
ATOM 764 O O . LEU A 1 98 ? -14.560 8.070 27.863 1.00 81.56 98 LEU A O 1
ATOM 768 N N . HIS A 1 99 ? -12.959 9.109 26.680 1.00 80.75 99 HIS A N 1
ATOM 769 C CA . HIS A 1 99 ? -11.892 8.843 27.646 1.00 80.75 99 HIS A CA 1
ATOM 770 C C . HIS A 1 99 ? -11.237 10.101 28.219 1.00 80.75 99 HIS A C 1
ATOM 772 O O . HIS A 1 99 ? -10.339 9.962 29.048 1.00 80.75 99 HIS A O 1
ATOM 778 N N . GLY A 1 100 ? -11.631 11.302 27.782 1.00 80.94 100 GLY A N 1
ATOM 779 C CA . GLY A 1 100 ? -11.007 12.562 28.201 1.00 80.94 100 GLY A CA 1
ATOM 780 C C . GLY A 1 100 ? -9.515 12.632 27.865 1.00 80.94 100 GLY A C 1
ATOM 781 O O . GLY A 1 100 ? -8.761 13.328 28.541 1.00 80.94 100 GLY A O 1
ATOM 782 N N . ARG A 1 101 ? -9.059 11.842 26.883 1.00 77.06 101 ARG A N 1
ATOM 783 C CA . ARG A 1 101 ? -7.656 11.796 26.467 1.00 77.06 101 ARG A CA 1
ATOM 784 C C . ARG A 1 101 ? -7.445 12.770 25.325 1.00 77.06 101 ARG A C 1
ATOM 786 O O . ARG A 1 101 ? -8.061 12.596 24.281 1.00 77.06 101 ARG A O 1
ATOM 793 N N . ASP A 1 102 ? -6.529 13.710 25.525 1.00 80.62 102 ASP A N 1
ATOM 794 C CA . ASP A 1 102 ? -6.082 14.636 24.488 1.00 80.62 102 ASP A CA 1
ATOM 795 C C . ASP A 1 102 ? -5.533 13.856 23.270 1.00 80.62 102 ASP A C 1
ATOM 797 O O . ASP A 1 102 ? -4.542 13.118 23.406 1.00 80.62 102 ASP A O 1
ATOM 801 N N . PRO A 1 103 ? -6.154 13.991 22.083 1.00 76.94 103 PRO A N 1
ATOM 802 C CA . PRO A 1 103 ? -5.682 13.377 20.847 1.00 76.94 103 PRO A CA 1
ATOM 803 C C . PRO A 1 103 ? -4.238 13.725 20.487 1.00 76.94 103 PRO A C 1
ATOM 805 O O . PRO A 1 103 ? -3.533 12.873 19.940 1.00 76.94 103 PRO A O 1
ATOM 808 N N . ALA A 1 104 ? -3.772 14.935 20.818 1.00 79.50 104 ALA A N 1
ATOM 809 C CA . ALA A 1 104 ? -2.404 15.362 20.535 1.00 79.50 104 ALA A CA 1
ATOM 810 C C . ALA A 1 104 ? -1.388 14.477 21.270 1.00 79.50 104 ALA A C 1
ATOM 812 O O . ALA A 1 104 ? -0.415 14.019 20.675 1.00 79.50 104 ALA A O 1
ATOM 813 N N . LEU A 1 105 ? -1.675 14.119 22.526 1.00 77.12 105 LEU A N 1
ATOM 814 C CA . LEU A 1 105 ? -0.813 13.249 23.328 1.00 77.12 105 LEU A CA 1
ATOM 815 C C . LEU A 1 105 ? -0.757 11.810 22.785 1.00 77.12 105 LEU A C 1
ATOM 817 O O . LEU A 1 105 ? 0.271 11.135 22.890 1.00 77.12 105 LEU A O 1
ATOM 821 N N . ILE A 1 106 ? -1.863 11.315 22.222 1.00 75.38 106 ILE A N 1
ATOM 822 C CA . ILE A 1 106 ? -1.907 9.999 21.565 1.00 75.38 106 ILE A CA 1
ATOM 823 C C . ILE A 1 106 ? -1.044 10.030 20.305 1.00 75.38 106 ILE A C 1
ATOM 825 O O . ILE A 1 106 ? -0.246 9.115 20.082 1.00 75.38 106 ILE A O 1
ATOM 829 N N . MET A 1 107 ? -1.178 11.092 19.514 1.00 75.38 107 MET A N 1
ATOM 830 C CA . MET A 1 107 ? -0.459 11.226 18.257 1.00 75.38 107 MET A CA 1
ATOM 831 C C . MET A 1 107 ? 1.045 11.415 18.471 1.00 75.38 107 MET A C 1
ATOM 833 O O . MET A 1 107 ? 1.838 10.757 17.800 1.00 75.38 107 MET A O 1
ATOM 837 N N . ASP A 1 108 ? 1.446 12.191 19.478 1.00 81.06 108 ASP A N 1
ATOM 838 C CA . ASP A 1 108 ? 2.847 12.325 19.883 1.00 81.06 108 ASP A CA 1
ATOM 839 C C . ASP A 1 108 ? 3.455 10.975 20.276 1.00 81.06 108 ASP A C 1
ATOM 841 O O . ASP A 1 108 ? 4.542 10.626 19.814 1.00 81.06 108 ASP A O 1
ATOM 845 N N . LYS A 1 109 ? 2.742 10.160 21.066 1.00 78.19 109 LYS A N 1
ATOM 846 C CA . LYS A 1 109 ? 3.206 8.809 21.426 1.00 78.19 109 LYS A CA 1
ATOM 847 C C . LYS A 1 109 ? 3.349 7.896 20.210 1.00 78.19 109 LYS A C 1
ATOM 849 O O . LYS A 1 109 ? 4.323 7.147 20.141 1.00 78.19 109 LYS A O 1
ATOM 854 N N . MET A 1 110 ? 2.420 7.959 19.253 1.00 75.56 110 MET A N 1
ATOM 855 C CA . MET A 1 110 ? 2.534 7.202 18.001 1.00 75.56 110 MET A CA 1
ATOM 856 C C . MET A 1 110 ? 3.752 7.644 17.188 1.00 75.56 110 MET A C 1
ATOM 858 O O . MET A 1 110 ? 4.515 6.799 16.726 1.00 75.56 110 MET A O 1
ATOM 862 N N . VAL A 1 111 ? 3.972 8.953 17.044 1.00 77.00 111 VAL A N 1
ATOM 863 C CA . VAL A 1 111 ? 5.123 9.495 16.310 1.00 77.00 111 VAL A CA 1
ATOM 864 C C . VAL A 1 111 ? 6.442 9.098 16.976 1.00 77.00 111 VAL A C 1
ATOM 866 O O . VAL A 1 111 ? 7.387 8.759 16.270 1.00 77.00 111 VAL A O 1
ATOM 869 N N . GLN A 1 112 ? 6.516 9.099 18.310 1.00 74.75 112 GLN A N 1
ATOM 870 C CA . GLN A 1 112 ? 7.706 8.642 19.035 1.00 74.75 112 GLN A CA 1
ATOM 871 C C . GLN A 1 112 ? 7.976 7.147 18.818 1.00 74.75 112 GLN A C 1
ATOM 873 O O . GLN A 1 112 ? 9.111 6.781 18.539 1.00 74.75 112 GLN A O 1
ATOM 878 N N . PHE A 1 113 ? 6.944 6.297 18.864 1.00 78.44 113 PHE A N 1
ATOM 879 C CA . PHE A 1 113 ? 7.078 4.861 18.583 1.00 78.44 113 PHE A CA 1
ATOM 880 C C . PHE A 1 113 ? 7.576 4.574 17.156 1.00 78.44 113 PHE A C 1
ATOM 882 O O . PHE A 1 113 ? 8.371 3.669 16.954 1.00 78.44 113 PHE A O 1
ATOM 889 N N . TYR A 1 114 ? 7.145 5.348 16.157 1.00 63.50 114 TYR A N 1
ATOM 890 C CA . TYR A 1 114 ? 7.614 5.181 14.773 1.00 63.50 114 TYR A CA 1
ATOM 891 C C . TYR A 1 114 ? 9.019 5.746 14.514 1.00 63.50 114 TYR A C 1
ATOM 893 O O . TYR A 1 114 ? 9.594 5.487 13.458 1.00 63.50 114 TYR A O 1
ATOM 901 N N . LYS A 1 115 ? 9.557 6.544 15.443 1.00 72.06 115 LYS A N 1
ATOM 902 C CA . LYS A 1 115 ? 10.918 7.096 15.380 1.00 72.06 115 LYS A CA 1
ATOM 903 C C . LYS A 1 115 ? 11.946 6.261 16.156 1.00 72.06 115 LYS A C 1
ATOM 905 O O . LYS A 1 115 ? 13.133 6.563 16.039 1.00 72.06 115 LYS A O 1
ATOM 910 N N . SER A 1 116 ? 11.510 5.271 16.940 1.00 57.12 116 SER A N 1
ATOM 911 C CA . SER A 1 116 ? 12.358 4.315 17.673 1.00 57.12 116 SER A CA 1
ATOM 912 C C . SER A 1 116 ? 12.577 3.032 16.888 1.00 57.12 116 SER A C 1
ATOM 914 O O . SER A 1 116 ? 13.715 2.521 16.924 1.00 57.12 116 SER A O 1
#

Secondary structure (DSSP, 8-state):
---EEESS-TT-EEBTTTB--SSTTB-TTT-PBEEE-GGGSHHHHHHHHHHHHHTTHHHHHHHHTT------TTS-HHHHHHHHHHHHHHHHHHHHHHH---HHHHHHHHHHHHH-

Radius of gyration: 19.79 Å; chains: 1; bounding box: 40×33×49 Å